Protein AF-A0A933U857-F1 (afdb_monomer_lite)

Sequence (175 aa):
MIACLLASALAFQAGDDLERVLSIVDPPDALRAATGLVEPGSRSRAEVEVRYRAGDLFGARRAALAALARGTEDAVLALRATERCTTLRDPAGARTGLRSLVGTLAKAPPAVEQHAAWAGLVARREEELARLDATVEASAVASKRARWCSLLFLASAAGLALLLLRARRSPPAPV

Secondary structure (DSSP, 8-state):
-HHHHHHHHHHHHHHHHHHHHHH-SSHHHHHHHHHT-SSHHHHHHHHHHHHHHTT-HHHHHHHHHHHHTT-GGGHHHHHHHHHHHHTTS-HHHHHHHHHHHHHHHTTSPPPGGGHHHHHHHHHHHHHHHHHHHHHHHHHHHHHHHHHHHHHHHHHHHHHHHHHHHHHTTSPPPP-

Structure (mmCIF, N/CA/C/O backbone):
data_AF-A0A933U857-F1
#
_entry.id   AF-A0A933U857-F1
#
loop_
_atom_site.group_PDB
_atom_site.id
_atom_site.type_symbol
_atom_site.label_atom_id
_atom_site.label_alt_id
_atom_site.label_comp_id
_atom_site.label_asym_id
_atom_site.label_entity_id
_atom_site.label_seq_id
_atom_site.pdbx_PDB_ins_code
_atom_site.Cartn_x
_atom_site.Cartn_y
_atom_site.Cartn_z
_atom_site.occupancy
_atom_site.B_iso_or_equiv
_atom_site.auth_seq_id
_atom_site.auth_comp_id
_atom_site.auth_asym_id
_atom_site.auth_atom_id
_atom_site.pdbx_PDB_model_num
ATOM 1 N N . MET A 1 1 ? -18.994 -8.853 36.151 1.00 56.84 1 MET A N 1
ATOM 2 C CA . MET A 1 1 ? -19.263 -10.188 35.566 1.00 56.84 1 MET A CA 1
ATOM 3 C C . MET A 1 1 ? -20.116 -10.103 34.297 1.00 56.84 1 MET A C 1
ATOM 5 O O . MET A 1 1 ? -19.671 -10.586 33.269 1.00 56.84 1 MET A O 1
ATOM 9 N N . ILE A 1 2 ? -21.267 -9.414 34.319 1.00 56.78 2 ILE A N 1
ATOM 10 C CA . ILE A 1 2 ? -22.150 -9.231 33.143 1.00 56.78 2 ILE A CA 1
ATOM 11 C C . ILE A 1 2 ? -21.448 -8.509 31.970 1.00 56.78 2 ILE A C 1
ATOM 13 O O . ILE A 1 2 ? -21.581 -8.931 30.827 1.00 56.78 2 ILE A O 1
ATOM 17 N N . ALA A 1 3 ? -20.619 -7.496 32.248 1.00 48.97 3 ALA A N 1
ATOM 18 C CA . ALA A 1 3 ? -19.860 -6.776 31.217 1.00 48.97 3 ALA A CA 1
ATOM 19 C C . ALA A 1 3 ? -18.851 -7.659 30.445 1.00 48.97 3 ALA A C 1
ATOM 21 O O . ALA A 1 3 ? -18.725 -7.514 29.234 1.00 48.97 3 ALA A O 1
ATOM 22 N N . CYS A 1 4 ? -18.184 -8.620 31.103 1.00 48.34 4 CYS A N 1
ATOM 23 C CA . CYS A 1 4 ? -17.277 -9.556 30.418 1.00 48.34 4 CYS A CA 1
ATOM 24 C C . CYS A 1 4 ? -18.024 -10.543 29.514 1.00 48.34 4 CYS A C 1
ATOM 26 O O . CYS A 1 4 ? -17.523 -10.894 28.448 1.00 48.34 4 CYS A O 1
ATOM 28 N N . LEU A 1 5 ? -19.212 -10.995 29.929 1.00 44.38 5 LEU A N 1
ATOM 29 C CA . LEU A 1 5 ? -20.028 -11.922 29.139 1.00 44.38 5 LEU A CA 1
ATOM 30 C C . LEU A 1 5 ? -20.589 -11.236 27.887 1.00 44.38 5 LEU A C 1
ATOM 32 O O . LEU A 1 5 ? -20.534 -11.812 26.806 1.00 44.38 5 LEU A O 1
ATOM 36 N N . LEU A 1 6 ? -21.039 -9.983 28.015 1.00 56.66 6 LEU A N 1
ATOM 37 C CA . LEU A 1 6 ? -21.483 -9.166 26.882 1.00 56.66 6 LEU A CA 1
ATOM 38 C C . LEU A 1 6 ? -20.342 -8.871 25.899 1.00 56.66 6 LEU A C 1
ATOM 40 O O . LEU A 1 6 ? -20.525 -9.035 24.697 1.00 56.66 6 LEU A O 1
ATOM 44 N N . ALA A 1 7 ? -19.154 -8.508 26.392 1.00 55.28 7 ALA A N 1
ATOM 45 C CA . ALA A 1 7 ? -17.987 -8.276 25.538 1.00 55.28 7 ALA A CA 1
ATOM 46 C C . ALA A 1 7 ? -17.556 -9.544 24.775 1.00 55.28 7 ALA A C 1
ATOM 48 O O . ALA A 1 7 ? -17.225 -9.476 23.594 1.00 55.28 7 ALA A O 1
ATOM 49 N N . SER A 1 8 ? -17.614 -10.709 25.427 1.00 53.03 8 SER A N 1
ATOM 50 C CA . SER A 1 8 ? -17.274 -11.995 24.802 1.00 53.03 8 SER A CA 1
ATOM 51 C C . SER A 1 8 ? -18.304 -12.412 23.746 1.00 53.03 8 SER A C 1
ATOM 53 O O . SER A 1 8 ? -17.925 -12.894 22.682 1.00 53.03 8 SE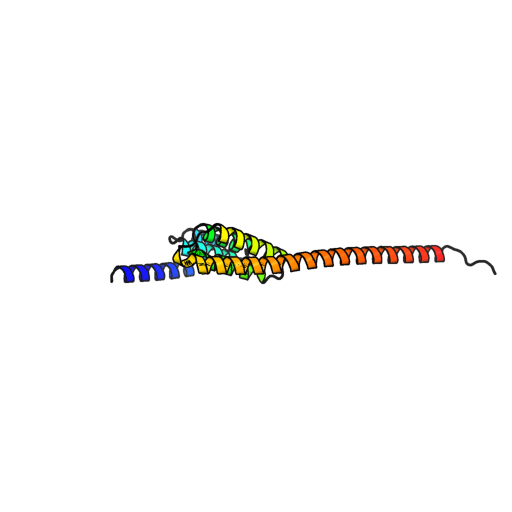R A O 1
ATOM 55 N N . ALA A 1 9 ? -19.596 -12.187 24.008 1.00 51.88 9 ALA A N 1
ATOM 56 C CA . ALA A 1 9 ? -20.670 -12.468 23.056 1.00 51.88 9 ALA A CA 1
ATOM 57 C C . ALA A 1 9 ? -20.596 -11.563 21.814 1.00 51.88 9 ALA A C 1
ATOM 59 O O . ALA A 1 9 ? -20.725 -12.052 20.694 1.00 51.88 9 ALA A O 1
ATOM 60 N N . LEU A 1 10 ? -20.312 -10.268 21.997 1.00 59.72 10 LEU A N 1
ATOM 61 C CA . LEU A 1 10 ? -20.123 -9.320 20.892 1.00 59.72 10 LEU A CA 1
ATOM 62 C C . LEU A 1 10 ? -18.886 -9.658 20.051 1.00 59.72 10 LEU A C 1
ATOM 64 O O . LEU A 1 10 ? -18.949 -9.616 18.825 1.00 59.72 10 LEU A O 1
ATOM 68 N N . ALA A 1 11 ? -17.781 -10.053 20.690 1.00 59.41 11 ALA A N 1
ATOM 69 C CA . ALA A 1 11 ? -16.577 -10.488 19.987 1.00 59.41 11 ALA A CA 1
ATOM 70 C C . ALA A 1 11 ? -16.805 -11.777 19.176 1.00 59.41 11 ALA A C 1
ATOM 72 O O . ALA A 1 11 ? -16.308 -11.891 18.056 1.00 59.41 11 ALA A O 1
ATOM 73 N N . PHE A 1 12 ? -17.575 -12.726 19.718 1.00 60.81 12 PHE A N 1
ATOM 74 C CA . PHE A 1 12 ? -17.929 -13.968 19.029 1.00 60.81 12 PHE A CA 1
ATOM 75 C C . PHE A 1 12 ? -18.829 -13.699 17.816 1.00 60.81 12 PHE A C 1
ATOM 77 O O . PHE A 1 12 ? -18.525 -14.134 16.709 1.00 60.81 12 PHE A O 1
ATOM 84 N N . GLN A 1 13 ? -19.875 -12.890 17.994 1.00 65.88 13 GLN A N 1
ATOM 85 C CA . GLN A 1 13 ? -20.802 -12.533 16.921 1.00 65.88 13 GLN A CA 1
ATOM 86 C C . GLN A 1 13 ? -20.125 -11.720 15.805 1.00 65.88 13 GLN A C 1
ATOM 88 O O . GLN A 1 13 ? -20.366 -11.964 14.625 1.00 65.88 13 GLN A O 1
ATOM 93 N N . ALA A 1 14 ? -19.202 -10.818 16.157 1.00 66.50 14 ALA A N 1
ATOM 94 C CA . ALA A 1 14 ? -18.370 -10.109 15.186 1.00 66.50 14 ALA A CA 1
ATOM 95 C C . ALA A 1 14 ? -17.446 -11.051 14.385 1.00 66.50 14 ALA A C 1
ATOM 97 O O . ALA A 1 14 ? -17.131 -10.759 13.228 1.00 66.50 14 ALA A O 1
ATOM 98 N N . GLY A 1 15 ? -17.013 -12.165 14.988 1.00 70.25 15 GLY A N 1
ATOM 99 C CA . GLY A 1 15 ? -16.260 -13.227 14.318 1.00 70.25 15 GLY A CA 1
ATOM 100 C C . GLY A 1 15 ? -17.107 -13.989 13.300 1.00 70.25 15 GLY A C 1
ATOM 101 O O . GLY A 1 15 ? -16.713 -14.084 12.136 1.00 70.25 15 GLY A O 1
ATOM 102 N N . ASP A 1 16 ? -18.292 -14.444 13.711 1.00 82.81 16 ASP A N 1
ATOM 103 C CA . ASP A 1 16 ? -19.237 -15.174 12.854 1.00 82.81 16 ASP A CA 1
ATOM 104 C C . ASP A 1 16 ? -19.711 -14.330 11.661 1.00 82.81 16 ASP A C 1
ATOM 106 O O . ASP A 1 16 ? -19.793 -14.814 10.529 1.00 82.81 16 ASP A O 1
ATOM 110 N N . ASP A 1 17 ? -19.996 -13.044 11.884 1.00 82.88 17 ASP A N 1
ATOM 111 C CA . ASP A 1 17 ? -20.439 -12.145 10.819 1.00 82.88 17 ASP A CA 1
ATOM 112 C C . ASP A 1 17 ? -19.319 -11.862 9.807 1.00 82.88 17 ASP A C 1
ATOM 114 O O . ASP A 1 17 ? -19.573 -11.789 8.601 1.00 82.88 17 ASP A O 1
ATOM 118 N N . LEU A 1 18 ? -18.066 -11.766 10.265 1.00 81.69 18 LEU A N 1
ATOM 119 C CA . LEU A 1 18 ? -16.910 -11.649 9.379 1.00 81.69 18 LEU A CA 1
ATOM 120 C C . LEU A 1 18 ? -16.726 -12.919 8.538 1.00 81.69 18 LEU A C 1
ATOM 122 O O . LEU A 1 18 ? -16.522 -12.817 7.329 1.00 81.69 18 LEU A O 1
ATOM 126 N N . GLU A 1 19 ? -16.803 -14.105 9.143 1.00 85.00 19 GLU A N 1
ATOM 127 C CA . GLU A 1 19 ? -16.684 -15.371 8.414 1.00 85.00 19 GLU A CA 1
ATOM 128 C C . GLU A 1 19 ? -17.801 -15.523 7.374 1.00 85.00 19 GLU A C 1
ATOM 130 O O . GLU A 1 19 ? -17.527 -15.856 6.217 1.00 85.00 19 GLU A O 1
ATOM 135 N N . ARG A 1 20 ? -19.039 -15.158 7.738 1.00 86.62 20 ARG A N 1
ATOM 136 C CA . ARG A 1 20 ? -20.178 -15.140 6.813 1.00 86.62 20 ARG A CA 1
ATOM 137 C C . ARG A 1 20 ? -19.905 -14.244 5.607 1.00 86.62 20 ARG A C 1
ATOM 139 O O . ARG A 1 20 ? -20.042 -14.707 4.477 1.00 86.62 20 ARG A O 1
ATOM 146 N N . VAL A 1 21 ? -19.468 -12.999 5.811 1.00 84.38 21 VAL A N 1
ATOM 147 C CA . VAL A 1 21 ? -19.114 -12.091 4.701 1.00 84.38 21 VAL A CA 1
ATOM 148 C C . VAL A 1 21 ? -18.021 -12.692 3.812 1.00 84.38 21 VAL A C 1
ATOM 150 O O . VAL A 1 21 ? -18.109 -12.630 2.588 1.00 84.38 21 VAL A O 1
ATOM 153 N N . LEU A 1 22 ? -17.005 -13.305 4.418 1.00 85.56 22 LEU A N 1
ATOM 154 C CA . LEU A 1 22 ? -15.861 -13.878 3.710 1.00 85.56 22 LEU A CA 1
ATOM 155 C C . LEU A 1 22 ? -16.169 -15.187 2.968 1.00 85.56 22 LEU A C 1
ATOM 157 O O . LEU A 1 22 ? -15.362 -15.600 2.132 1.00 85.56 22 LEU A O 1
ATOM 161 N N . SER A 1 23 ? -17.300 -15.828 3.259 1.00 89.31 23 SER A N 1
ATOM 162 C CA . SER A 1 23 ? -17.787 -17.017 2.548 1.00 89.31 23 SER A CA 1
ATOM 163 C C . SER A 1 23 ? -18.577 -16.700 1.274 1.00 89.31 23 SER A C 1
ATOM 165 O O . SER A 1 23 ? -18.809 -17.596 0.463 1.00 89.31 23 SER A O 1
ATOM 167 N N . ILE A 1 24 ? -18.968 -15.437 1.065 1.00 89.56 24 ILE A N 1
ATOM 168 C CA . ILE A 1 24 ? -19.640 -15.004 -0.163 1.00 89.56 24 ILE A CA 1
ATOM 169 C C . ILE A 1 24 ? -18.629 -15.039 -1.315 1.00 89.56 24 ILE A C 1
ATOM 171 O O . ILE A 1 24 ? -17.580 -14.397 -1.256 1.00 89.56 24 ILE A O 1
ATOM 175 N N . VAL A 1 25 ? -18.954 -15.800 -2.363 1.00 89.06 25 VAL A N 1
ATOM 176 C CA . VAL A 1 25 ? -18.066 -16.030 -3.514 1.00 89.06 25 VAL A CA 1
ATOM 177 C C . VAL A 1 25 ? -17.950 -14.784 -4.391 1.00 89.06 25 VAL A C 1
ATOM 179 O O . VAL A 1 25 ? -16.850 -14.443 -4.821 1.00 89.06 25 VAL A O 1
ATOM 182 N N . ASP A 1 26 ? -19.066 -14.090 -4.628 1.00 92.56 26 ASP A N 1
ATOM 183 C CA . ASP A 1 26 ? -19.112 -12.928 -5.512 1.00 92.56 26 ASP A CA 1
ATOM 184 C C . ASP A 1 26 ? -18.603 -11.656 -4.808 1.00 92.56 26 ASP A C 1
ATOM 186 O O . ASP A 1 26 ? -19.237 -11.168 -3.863 1.00 92.56 26 ASP A O 1
ATOM 190 N N . PRO A 1 27 ? -17.494 -11.047 -5.277 1.00 86.25 27 PRO A N 1
ATOM 191 C CA . PRO A 1 27 ? -16.901 -9.884 -4.621 1.00 86.25 27 PRO A CA 1
ATOM 192 C C . PRO A 1 27 ? -17.827 -8.668 -4.453 1.00 86.25 27 PRO A C 1
ATOM 194 O O . PRO A 1 27 ? -17.758 -8.027 -3.403 1.00 86.25 27 PRO A O 1
ATOM 197 N N . PRO A 1 28 ? -18.697 -8.309 -5.422 1.00 92.06 28 PRO A N 1
ATOM 198 C CA . PRO A 1 28 ? -19.615 -7.184 -5.248 1.00 92.06 28 PRO A CA 1
ATOM 199 C C . PRO A 1 28 ? -20.599 -7.393 -4.095 1.00 92.06 28 PRO A C 1
ATOM 201 O O . PRO A 1 28 ? -20.857 -6.462 -3.332 1.00 92.06 28 PRO A O 1
ATOM 204 N N . ASP A 1 29 ? -21.122 -8.609 -3.943 1.00 90.56 29 ASP A N 1
ATOM 205 C CA . ASP A 1 29 ? -22.089 -8.932 -2.896 1.00 90.56 29 ASP A CA 1
ATOM 206 C C . ASP A 1 29 ? -21.399 -9.094 -1.538 1.00 90.56 29 ASP A C 1
ATOM 208 O O . ASP A 1 29 ? -21.900 -8.588 -0.531 1.00 90.56 29 ASP A O 1
ATOM 212 N N . ALA A 1 30 ? -20.191 -9.665 -1.517 1.00 90.88 30 ALA A N 1
ATOM 213 C CA . ALA A 1 30 ? -19.339 -9.700 -0.333 1.00 90.88 30 ALA A CA 1
ATOM 214 C C . ALA A 1 30 ? -18.980 -8.284 0.159 1.00 90.88 30 ALA A C 1
ATOM 216 O O . ALA A 1 30 ? -18.984 -8.026 1.360 1.00 90.88 30 ALA A O 1
ATOM 217 N N . LEU A 1 31 ? -18.732 -7.329 -0.749 1.00 91.00 31 LEU A N 1
ATOM 218 C CA . LEU A 1 31 ? -18.490 -5.926 -0.392 1.00 91.00 31 LEU A CA 1
ATOM 219 C C . LEU A 1 31 ? -19.732 -5.250 0.186 1.00 91.00 31 LEU A C 1
ATOM 221 O O . LEU A 1 31 ? -19.624 -4.546 1.189 1.00 91.00 31 LEU A O 1
ATOM 225 N N . ARG A 1 32 ? -20.914 -5.474 -0.403 1.00 91.62 32 ARG A N 1
ATOM 226 C CA . ARG A 1 32 ? -22.172 -4.962 0.168 1.00 91.62 32 ARG A CA 1
ATOM 227 C C . ARG A 1 32 ? -22.396 -5.521 1.572 1.00 91.62 32 ARG A C 1
ATOM 229 O O . ARG A 1 32 ? -22.694 -4.756 2.488 1.00 91.62 32 ARG A O 1
ATOM 236 N N . ALA A 1 33 ? -22.181 -6.821 1.763 1.00 89.81 33 ALA A N 1
ATOM 237 C CA . ALA A 1 33 ? -22.295 -7.463 3.067 1.00 89.81 33 ALA A CA 1
ATOM 238 C C . ALA A 1 33 ? -21.265 -6.910 4.072 1.00 89.81 33 ALA A C 1
ATOM 240 O O . ALA A 1 33 ? -21.631 -6.583 5.199 1.00 89.81 33 ALA A O 1
ATOM 241 N N . ALA A 1 34 ? -20.015 -6.693 3.646 1.00 88.94 34 ALA A N 1
ATOM 242 C CA . ALA A 1 34 ? -18.979 -6.060 4.461 1.00 88.94 34 ALA A CA 1
ATOM 243 C C . ALA A 1 34 ? -19.404 -4.666 4.942 1.00 88.94 34 ALA A C 1
ATOM 245 O O . ALA A 1 34 ? -19.263 -4.363 6.123 1.00 88.94 34 ALA A O 1
ATOM 246 N N . THR A 1 35 ? -19.976 -3.832 4.062 1.00 87.56 35 THR A N 1
ATOM 247 C CA . THR A 1 35 ? -20.460 -2.489 4.438 1.00 87.56 35 THR A CA 1
ATOM 248 C C . THR A 1 35 ? -21.634 -2.509 5.419 1.00 87.56 35 THR A C 1
ATOM 250 O O . THR A 1 35 ? -21.831 -1.528 6.135 1.00 87.56 35 THR A O 1
ATOM 253 N N . GLY A 1 36 ? -22.377 -3.619 5.481 1.00 86.25 36 GLY A N 1
ATOM 254 C CA . GLY A 1 36 ? -23.488 -3.830 6.410 1.00 86.25 36 GLY A CA 1
ATOM 255 C C . GLY A 1 36 ? -23.070 -4.225 7.829 1.00 86.25 36 GLY A C 1
ATOM 256 O O . GLY A 1 36 ? -23.918 -4.232 8.719 1.00 86.25 36 GLY A O 1
ATOM 257 N N . LEU A 1 37 ? -21.788 -4.530 8.072 1.00 86.31 37 LEU A N 1
ATOM 258 C CA . LEU A 1 37 ? -21.301 -4.873 9.410 1.00 86.31 37 LEU A CA 1
ATOM 259 C C . LEU A 1 37 ? -21.424 -3.679 10.362 1.00 86.31 37 LEU A C 1
ATOM 261 O O . LEU A 1 37 ? -20.997 -2.566 10.040 1.00 86.31 37 LEU A O 1
ATOM 265 N N . VAL A 1 38 ? -21.990 -3.918 11.545 1.00 84.19 38 VAL A N 1
ATOM 266 C CA . VAL A 1 38 ? -22.259 -2.881 12.555 1.00 84.19 38 VAL A CA 1
ATOM 267 C C . VAL A 1 38 ? -20.955 -2.344 13.143 1.00 84.19 38 VAL A C 1
ATOM 269 O O . VAL A 1 38 ? -20.751 -1.131 13.166 1.00 84.19 38 VAL A O 1
ATOM 272 N N . GLU A 1 39 ? -20.054 -3.246 13.534 1.00 82.88 39 GLU A N 1
ATOM 273 C CA . GLU A 1 39 ? -18.771 -2.906 14.151 1.00 82.88 39 GLU A CA 1
ATOM 274 C C . GLU A 1 39 ? -17.797 -2.274 13.140 1.00 82.88 39 GLU A C 1
ATOM 276 O O . GLU A 1 39 ? -17.455 -2.918 12.139 1.00 82.88 39 GLU A O 1
ATOM 281 N N . PRO A 1 40 ? -17.301 -1.042 13.380 1.00 78.94 40 PRO A N 1
ATOM 282 C CA . PRO A 1 40 ? -16.404 -0.347 12.457 1.00 78.94 40 PRO A CA 1
ATOM 283 C C . PRO A 1 40 ? -15.123 -1.126 12.138 1.00 78.94 40 PRO A C 1
ATOM 285 O O . PRO A 1 40 ? -14.716 -1.170 10.977 1.00 78.94 40 PRO A O 1
ATOM 288 N N . GLY A 1 41 ? -14.520 -1.780 13.138 1.00 78.81 41 GLY A N 1
ATOM 289 C CA . GLY A 1 41 ? -13.314 -2.593 12.950 1.00 78.81 41 GLY A CA 1
ATOM 290 C C . GLY A 1 41 ? -13.578 -3.834 12.091 1.00 78.81 41 GLY A C 1
ATOM 291 O O . GLY A 1 41 ? -12.842 -4.116 11.141 1.00 78.81 41 GLY A O 1
ATOM 292 N N . SER A 1 42 ? -14.683 -4.539 12.349 1.00 82.81 42 SER A N 1
ATOM 293 C CA . SER A 1 42 ? -15.105 -5.700 11.551 1.00 82.81 42 SER A CA 1
ATOM 294 C C . SER A 1 42 ? -15.449 -5.305 10.116 1.00 82.81 42 SER A C 1
ATOM 296 O O . SER A 1 42 ? -15.040 -5.994 9.182 1.00 82.81 42 SER A O 1
ATOM 298 N N . ARG A 1 43 ? -16.111 -4.156 9.925 1.00 86.50 43 ARG A N 1
ATOM 299 C CA . ARG A 1 43 ? -16.401 -3.559 8.613 1.00 86.50 43 ARG A CA 1
ATOM 300 C C . ARG A 1 43 ? -15.123 -3.262 7.831 1.00 86.50 43 ARG A C 1
ATOM 302 O O . ARG A 1 43 ? -14.976 -3.735 6.705 1.00 86.50 43 ARG A O 1
ATOM 309 N N . SER A 1 44 ? -14.186 -2.521 8.431 1.00 85.00 44 SER A N 1
ATOM 310 C CA . SER A 1 44 ? -12.884 -2.198 7.832 1.00 85.00 44 SER A CA 1
ATOM 311 C C . SER A 1 44 ? -12.122 -3.469 7.437 1.00 85.00 44 SER A C 1
ATOM 313 O O . SER A 1 44 ? -11.614 -3.577 6.320 1.00 85.00 44 SER A O 1
ATOM 315 N N . ARG A 1 45 ? -12.068 -4.461 8.336 1.00 86.00 45 ARG A N 1
ATOM 316 C CA . ARG A 1 45 ? -11.380 -5.738 8.108 1.00 86.00 45 ARG A CA 1
ATOM 317 C C . ARG A 1 45 ? -12.016 -6.548 6.980 1.00 86.00 45 ARG A C 1
ATOM 319 O O . ARG A 1 45 ? -11.286 -7.053 6.126 1.00 86.00 45 ARG A O 1
ATOM 326 N N . ALA A 1 46 ? -13.343 -6.656 6.965 1.00 88.19 46 ALA A N 1
ATOM 327 C CA . ALA A 1 46 ? -14.080 -7.366 5.928 1.00 88.19 46 ALA A CA 1
ATOM 328 C C . ALA A 1 46 ? -13.875 -6.718 4.554 1.00 88.19 46 ALA A C 1
ATOM 330 O O . ALA A 1 46 ? -13.547 -7.416 3.600 1.00 88.19 46 ALA A O 1
ATOM 331 N N . GLU A 1 47 ? -13.978 -5.387 4.451 1.00 89.31 47 GLU A N 1
ATOM 332 C CA . GLU A 1 47 ? -13.797 -4.684 3.175 1.00 89.31 47 GLU A CA 1
ATOM 333 C C . GLU A 1 47 ? -12.394 -4.922 2.591 1.00 89.31 47 GLU A C 1
ATOM 335 O O . GLU A 1 47 ? -12.250 -5.223 1.404 1.00 89.31 47 GLU A O 1
ATOM 340 N N . VAL A 1 48 ? -11.350 -4.837 3.423 1.00 87.56 48 VAL A N 1
ATOM 341 C CA . VAL A 1 48 ? -9.962 -5.077 2.997 1.00 87.56 48 VAL A CA 1
ATOM 342 C C . VAL A 1 48 ? -9.767 -6.516 2.518 1.00 87.56 48 VAL A C 1
ATOM 344 O O . VAL A 1 48 ? -9.150 -6.737 1.474 1.00 87.56 48 VAL A O 1
ATOM 347 N N . GLU A 1 49 ? -10.278 -7.498 3.260 1.00 87.38 49 GLU A N 1
ATOM 348 C CA . GLU A 1 49 ? -10.072 -8.913 2.950 1.00 87.38 49 GLU A CA 1
ATOM 349 C C . GLU A 1 49 ? -10.894 -9.365 1.730 1.00 87.38 49 GLU A C 1
ATOM 351 O O . GLU A 1 49 ? -10.375 -10.118 0.907 1.00 87.38 49 GLU A O 1
ATOM 356 N N . VAL A 1 50 ? -12.114 -8.848 1.541 1.00 90.19 50 VAL A N 1
ATOM 357 C CA . VAL A 1 50 ? -12.914 -9.096 0.330 1.00 90.19 50 VAL A CA 1
ATOM 358 C C . VAL A 1 50 ? -12.199 -8.559 -0.912 1.00 90.19 50 VAL A C 1
ATOM 360 O O . VAL A 1 50 ? -11.997 -9.305 -1.870 1.00 90.19 50 VAL A O 1
ATOM 363 N N . ARG A 1 51 ? -11.742 -7.296 -0.895 1.00 89.56 51 ARG A N 1
ATOM 364 C CA . ARG A 1 51 ? -10.982 -6.716 -2.021 1.00 89.56 51 ARG A CA 1
ATOM 365 C C . ARG A 1 51 ? -9.697 -7.489 -2.295 1.00 89.56 51 ARG A C 1
ATOM 367 O O . ARG A 1 51 ? -9.360 -7.726 -3.451 1.00 89.56 51 ARG A O 1
ATOM 374 N N . TYR A 1 52 ? -9.003 -7.910 -1.238 1.00 84.38 52 TYR A N 1
ATOM 375 C CA . TYR A 1 52 ? -7.796 -8.718 -1.359 1.00 84.38 52 TYR A CA 1
ATOM 376 C C . TYR A 1 52 ? -8.071 -10.057 -2.055 1.00 84.38 52 TYR A C 1
ATOM 378 O O . TYR A 1 52 ? -7.380 -10.388 -3.017 1.00 84.38 52 TYR A O 1
ATOM 386 N N . ARG A 1 53 ? -9.095 -10.802 -1.620 1.00 85.19 53 ARG A N 1
ATOM 387 C CA . ARG A 1 53 ? -9.490 -12.082 -2.236 1.00 85.19 53 ARG A CA 1
ATOM 388 C C . ARG A 1 53 ? -9.958 -11.918 -3.682 1.00 85.19 53 ARG A C 1
ATOM 390 O O . ARG A 1 53 ? -9.710 -12.797 -4.497 1.00 85.19 53 ARG A O 1
ATOM 397 N N . ALA A 1 54 ? -10.561 -10.778 -4.010 1.00 87.69 54 ALA A N 1
ATOM 398 C CA . ALA A 1 54 ? -10.947 -10.417 -5.372 1.00 87.69 54 ALA A CA 1
ATOM 399 C C . ALA A 1 54 ? -9.765 -10.004 -6.274 1.00 87.69 54 ALA A C 1
ATOM 401 O O . ALA A 1 54 ? -9.964 -9.737 -7.457 1.00 87.69 54 ALA A O 1
ATOM 402 N N . GLY A 1 55 ? -8.545 -9.902 -5.733 1.00 85.12 55 GLY A N 1
ATOM 403 C CA . GLY A 1 55 ? -7.363 -9.435 -6.463 1.00 85.12 55 GLY A CA 1
ATOM 404 C C . GLY A 1 55 ? -7.255 -7.909 -6.604 1.00 85.12 55 GLY A C 1
ATOM 405 O O . GLY A 1 55 ? -6.285 -7.421 -7.184 1.00 85.12 55 GLY A O 1
ATOM 406 N N . ASP A 1 56 ? -8.183 -7.131 -6.036 1.00 87.00 56 ASP A N 1
ATOM 407 C CA . ASP A 1 56 ? -8.122 -5.663 -5.980 1.00 87.00 56 ASP A CA 1
ATOM 408 C C . ASP A 1 56 ? -7.177 -5.203 -4.855 1.00 87.00 56 ASP A C 1
ATOM 410 O O . ASP A 1 56 ? -7.580 -4.673 -3.816 1.00 87.00 56 ASP A O 1
ATOM 414 N N . LEU A 1 57 ? -5.875 -5.423 -5.049 1.00 81.38 57 LEU A N 1
ATOM 415 C CA . LEU A 1 57 ? -4.845 -5.086 -4.060 1.00 81.38 57 LEU A CA 1
ATOM 416 C C . LEU A 1 57 ? -4.738 -3.576 -3.817 1.00 81.38 57 LEU A C 1
ATOM 418 O O . LEU A 1 57 ? -4.522 -3.133 -2.686 1.00 81.38 57 LEU A O 1
ATOM 422 N N . PHE A 1 58 ? -4.929 -2.772 -4.868 1.00 81.50 58 PHE A N 1
ATOM 423 C CA . PHE A 1 58 ? -4.936 -1.316 -4.755 1.00 81.50 58 PHE A CA 1
ATOM 424 C C . PHE A 1 58 ? -6.108 -0.835 -3.896 1.00 81.50 58 PHE A C 1
ATOM 426 O O . PHE A 1 58 ? -5.912 -0.024 -2.986 1.00 81.50 58 PHE A O 1
ATOM 433 N N . GLY A 1 59 ? -7.314 -1.343 -4.151 1.00 85.00 59 GLY A N 1
ATOM 434 C CA . GLY A 1 59 ? -8.488 -1.014 -3.361 1.00 85.00 59 GLY A CA 1
ATOM 435 C C . GLY A 1 59 ? -8.404 -1.548 -1.937 1.00 85.00 59 GLY A C 1
ATOM 436 O O . GLY A 1 59 ? -8.772 -0.817 -1.020 1.00 85.00 59 GLY A O 1
ATOM 437 N N . ALA A 1 60 ? -7.868 -2.755 -1.719 1.00 85.38 60 ALA A N 1
ATOM 438 C CA . ALA A 1 60 ? -7.627 -3.303 -0.381 1.00 85.38 60 ALA A CA 1
ATOM 439 C C . ALA A 1 60 ? -6.708 -2.381 0.434 1.00 85.38 60 ALA A C 1
ATOM 441 O O . ALA A 1 60 ? -7.016 -2.028 1.572 1.00 85.38 60 ALA A O 1
ATOM 442 N N . ARG A 1 61 ? -5.620 -1.896 -0.177 1.00 84.94 61 ARG A N 1
ATOM 443 C CA . ARG A 1 61 ? -4.726 -0.907 0.439 1.00 84.94 61 ARG A CA 1
ATOM 444 C C . ARG A 1 61 ? -5.433 0.415 0.717 1.00 84.94 61 ARG A C 1
ATOM 446 O O . ARG A 1 61 ? -5.281 0.969 1.802 1.00 84.94 61 ARG A O 1
ATOM 453 N N . ARG A 1 62 ? -6.203 0.936 -0.242 1.00 86.19 62 ARG A N 1
ATOM 454 C CA . ARG A 1 62 ? -6.940 2.196 -0.070 1.00 86.19 62 ARG A CA 1
ATOM 455 C C . ARG A 1 62 ? -7.940 2.103 1.085 1.00 86.19 62 ARG A C 1
ATOM 457 O O . ARG A 1 62 ? -8.003 3.022 1.895 1.00 86.19 62 ARG A O 1
ATOM 464 N N . ALA A 1 63 ? -8.677 0.997 1.174 1.00 86.62 63 ALA A N 1
ATOM 465 C CA . ALA A 1 63 ? -9.610 0.726 2.263 1.00 86.62 63 ALA A CA 1
ATOM 466 C C . ALA A 1 63 ? -8.882 0.622 3.613 1.00 86.62 63 ALA A C 1
ATOM 468 O O . ALA A 1 63 ? -9.306 1.248 4.580 1.00 86.62 63 ALA A O 1
ATOM 469 N N . ALA A 1 64 ? -7.738 -0.069 3.662 1.00 86.44 64 ALA A N 1
ATOM 470 C CA . ALA A 1 64 ? -6.947 -0.214 4.883 1.00 86.44 64 ALA A CA 1
ATOM 471 C C . ALA A 1 64 ? -6.358 1.121 5.378 1.00 86.44 64 ALA A C 1
ATOM 473 O O . ALA A 1 64 ? -6.360 1.399 6.574 1.00 86.44 64 ALA A O 1
ATOM 474 N N . LEU A 1 65 ? -5.900 1.987 4.467 1.00 84.94 65 LEU A N 1
ATOM 475 C CA . LEU A 1 65 ? -5.435 3.333 4.818 1.00 84.94 65 LEU A CA 1
ATOM 476 C C . LEU A 1 65 ? -6.584 4.240 5.276 1.00 84.94 65 LEU A C 1
ATOM 478 O O . LEU A 1 65 ? -6.407 5.026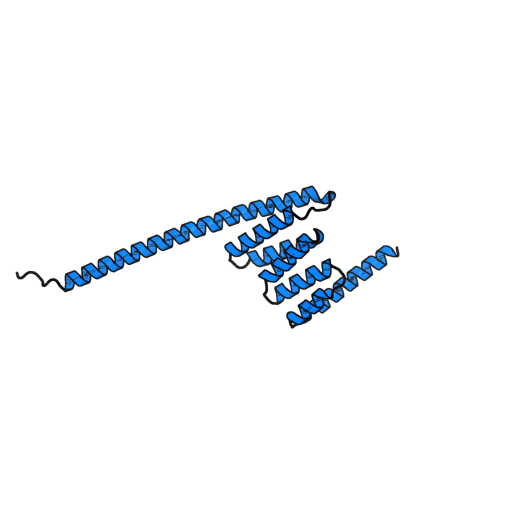 6.203 1.00 84.94 65 LEU A O 1
ATOM 482 N N . ALA A 1 66 ? -7.759 4.130 4.650 1.00 85.56 66 ALA A N 1
ATOM 483 C CA . ALA A 1 66 ? -8.947 4.862 5.077 1.00 85.56 66 ALA A CA 1
ATOM 484 C C . ALA A 1 66 ? -9.439 4.404 6.460 1.00 85.56 66 ALA A C 1
ATOM 486 O O . ALA A 1 66 ? -9.931 5.226 7.226 1.00 85.56 66 ALA A O 1
ATOM 487 N N . ALA A 1 67 ? -9.297 3.115 6.776 1.00 83.38 67 ALA A N 1
ATOM 488 C CA . ALA A 1 67 ? -9.574 2.549 8.093 1.00 83.38 67 ALA A CA 1
ATOM 489 C C . ALA A 1 67 ? -8.620 3.106 9.158 1.00 83.38 67 ALA A C 1
ATOM 491 O O . ALA A 1 67 ? -9.071 3.711 10.125 1.00 83.38 67 ALA A O 1
ATOM 492 N N . LEU A 1 68 ? -7.310 3.056 8.899 1.00 84.00 68 LEU A N 1
ATOM 493 C CA . LEU A 1 68 ? -6.290 3.648 9.769 1.00 84.00 68 LEU A CA 1
ATOM 494 C C . LEU A 1 68 ? -6.515 5.149 10.033 1.00 84.00 68 LEU A C 1
ATOM 496 O O . LEU A 1 68 ? -6.287 5.627 11.139 1.00 84.00 68 LEU A O 1
ATOM 500 N N . ALA A 1 69 ? -6.981 5.904 9.035 1.00 81.81 69 ALA A N 1
ATOM 501 C CA . ALA A 1 69 ? -7.291 7.322 9.211 1.00 81.81 69 ALA A CA 1
ATOM 502 C C . ALA A 1 69 ? -8.472 7.582 10.172 1.00 81.81 69 ALA A C 1
ATOM 504 O O . ALA A 1 69 ? -8.589 8.690 10.689 1.00 81.81 69 ALA A O 1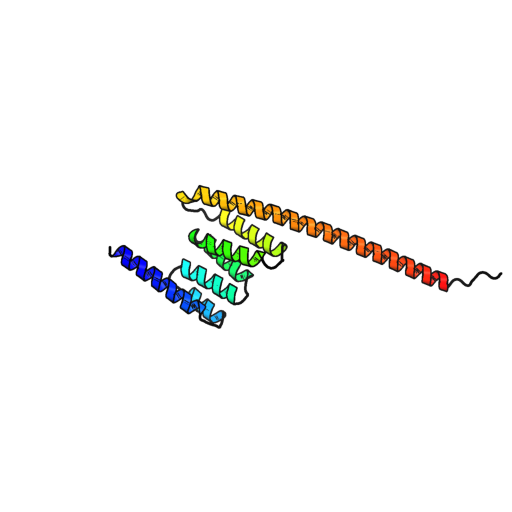
ATOM 505 N N . ARG A 1 70 ? -9.348 6.592 10.405 1.00 79.88 70 ARG A N 1
ATOM 506 C CA . ARG A 1 70 ? -10.466 6.680 11.362 1.00 79.88 70 ARG A CA 1
ATOM 507 C C . ARG A 1 70 ? -10.073 6.263 12.778 1.00 79.88 70 ARG A C 1
ATOM 509 O O . ARG A 1 70 ? -10.703 6.727 13.722 1.00 79.88 70 ARG A O 1
ATOM 516 N N . GLY A 1 71 ? -9.063 5.408 12.928 1.00 76.06 71 GLY A N 1
ATOM 517 C CA . GLY A 1 71 ? -8.605 4.927 14.227 1.00 76.06 71 GLY A CA 1
ATOM 518 C C . GLY A 1 71 ? -7.330 4.092 14.135 1.00 76.06 71 GLY A C 1
ATOM 519 O O . GLY A 1 71 ? -7.098 3.368 13.167 1.00 76.06 71 GLY A O 1
ATOM 520 N N . THR A 1 72 ? -6.490 4.174 15.167 1.00 73.94 72 THR A N 1
ATOM 521 C CA . THR A 1 72 ? -5.184 3.494 15.202 1.00 73.94 72 THR A CA 1
ATOM 522 C C . THR A 1 72 ? -5.276 1.985 15.420 1.00 73.94 72 THR A C 1
ATOM 524 O O . THR A 1 72 ? -4.320 1.271 15.126 1.00 73.94 72 THR A O 1
ATOM 527 N N . GLU A 1 73 ? -6.427 1.480 15.866 1.00 75.88 73 GLU A N 1
ATOM 528 C CA . GLU A 1 73 ? -6.712 0.043 16.015 1.00 75.88 73 GLU A CA 1
ATOM 529 C C . GLU A 1 73 ? -6.616 -0.712 14.674 1.00 75.88 73 GLU A C 1
ATOM 531 O O . GLU A 1 73 ? -6.225 -1.879 14.628 1.00 75.88 73 GLU A O 1
ATOM 536 N N . ASP A 1 74 ? -6.851 -0.011 13.561 1.00 79.19 74 ASP A N 1
ATOM 537 C CA . ASP A 1 74 ? -6.789 -0.555 12.203 1.00 79.19 74 ASP A CA 1
ATOM 538 C C . ASP A 1 74 ? -5.364 -0.537 11.599 1.00 79.19 74 ASP A C 1
ATOM 540 O O . ASP A 1 74 ? -5.160 -0.908 10.437 1.00 79.19 74 ASP A O 1
ATOM 544 N N . ALA A 1 75 ? -4.335 -0.162 12.371 1.00 69.06 75 ALA A N 1
ATOM 545 C CA . ALA A 1 75 ? -2.943 -0.110 11.903 1.00 69.06 75 ALA A CA 1
ATOM 546 C C . ALA A 1 75 ? -2.427 -1.457 11.385 1.00 69.06 75 ALA A C 1
ATOM 548 O O . ALA A 1 75 ? -1.710 -1.505 10.384 1.00 69.06 75 ALA A O 1
ATOM 549 N N . VAL A 1 76 ? -2.837 -2.565 12.010 1.00 75.81 76 VAL A N 1
ATOM 550 C CA . VAL A 1 76 ? -2.464 -3.918 11.569 1.00 75.81 76 VAL A CA 1
ATOM 551 C C . VAL A 1 76 ? -3.026 -4.221 10.176 1.00 75.81 76 VAL A C 1
ATOM 553 O O . VAL A 1 76 ? -2.343 -4.846 9.364 1.00 75.81 76 VAL A O 1
ATOM 556 N N . LEU A 1 77 ? -4.235 -3.743 9.857 1.00 74.50 77 LEU A N 1
ATOM 557 C CA . LEU A 1 77 ? -4.831 -3.914 8.528 1.00 74.50 77 LEU A CA 1
ATOM 558 C C . LEU A 1 77 ? -4.039 -3.142 7.469 1.00 74.50 77 LEU A C 1
ATOM 560 O O . LEU A 1 77 ? -3.744 -3.692 6.407 1.00 74.50 77 LEU A O 1
ATOM 564 N N . ALA A 1 78 ? -3.649 -1.900 7.768 1.00 76.50 78 ALA A N 1
ATOM 565 C CA . ALA A 1 78 ? -2.846 -1.069 6.870 1.00 76.50 78 ALA A CA 1
ATOM 566 C C . ALA A 1 78 ? -1.439 -1.643 6.633 1.00 76.50 78 ALA A C 1
ATOM 568 O O . ALA A 1 78 ? -0.963 -1.663 5.493 1.00 76.50 78 ALA A O 1
ATOM 569 N N . LEU A 1 79 ? -0.796 -2.169 7.681 1.00 71.50 79 LEU A N 1
ATOM 570 C CA . LEU A 1 79 ? 0.503 -2.840 7.588 1.00 71.50 79 LEU A CA 1
ATOM 571 C C . LEU A 1 79 ? 0.413 -4.105 6.729 1.00 71.50 79 LEU A C 1
ATOM 573 O O . LEU A 1 79 ? 1.143 -4.232 5.747 1.00 71.50 79 LEU A O 1
ATOM 577 N N . ARG A 1 80 ? -0.553 -4.985 7.016 1.00 72.50 80 ARG A N 1
ATOM 578 C CA . ARG A 1 80 ? -0.759 -6.234 6.269 1.00 72.50 80 ARG A CA 1
ATOM 579 C C . ARG A 1 80 ? -1.097 -5.981 4.799 1.00 72.50 80 ARG A C 1
ATOM 581 O O . ARG A 1 80 ? -0.606 -6.688 3.921 1.00 72.50 80 ARG A O 1
ATOM 588 N N . ALA A 1 81 ? -1.926 -4.976 4.510 1.00 71.75 81 ALA A N 1
ATOM 589 C CA . ALA A 1 81 ? -2.250 -4.594 3.137 1.00 71.75 81 ALA A CA 1
ATOM 590 C C . ALA A 1 81 ? -1.019 -4.059 2.387 1.00 71.75 81 ALA A C 1
ATOM 592 O O . ALA A 1 81 ? -0.849 -4.344 1.202 1.00 71.75 81 ALA A O 1
ATOM 593 N N . THR A 1 82 ? -0.137 -3.331 3.076 1.00 69.81 82 THR A N 1
ATOM 594 C CA . THR A 1 82 ? 1.115 -2.822 2.501 1.00 69.81 82 THR A CA 1
ATOM 595 C C . THR A 1 82 ? 2.095 -3.961 2.210 1.00 69.81 82 THR A C 1
ATOM 597 O O . THR A 1 82 ? 2.577 -4.053 1.085 1.00 69.81 82 THR A O 1
ATOM 600 N N . GLU A 1 83 ? 2.310 -4.887 3.148 1.00 69.88 83 GLU A N 1
ATOM 601 C CA . GLU A 1 83 ? 3.171 -6.074 2.968 1.00 69.88 83 GLU A CA 1
ATOM 602 C C . GLU A 1 83 ? 2.697 -6.983 1.818 1.00 69.88 83 GLU A C 1
ATOM 604 O O . GLU A 1 83 ? 3.482 -7.477 1.006 1.00 69.88 83 GLU A O 1
ATOM 609 N N . ARG A 1 84 ? 1.379 -7.154 1.676 1.00 67.19 84 ARG A N 1
ATOM 610 C CA . ARG A 1 84 ? 0.780 -7.880 0.544 1.00 67.19 84 ARG A CA 1
ATOM 611 C C . ARG A 1 84 ? 0.997 -7.176 -0.802 1.00 67.19 84 ARG A C 1
ATOM 613 O O . ARG A 1 84 ? 0.999 -7.840 -1.830 1.00 67.19 84 ARG A O 1
ATOM 620 N N . CYS A 1 85 ? 1.196 -5.857 -0.818 1.00 61.22 85 CYS A N 1
ATOM 621 C CA . CYS A 1 85 ? 1.498 -5.107 -2.041 1.00 61.22 85 CYS A CA 1
ATOM 622 C C . CYS A 1 85 ? 2.997 -5.106 -2.385 1.00 61.22 85 CYS A C 1
ATOM 624 O O . CYS A 1 85 ? 3.347 -5.069 -3.563 1.00 61.22 85 CYS A O 1
ATOM 626 N N . THR A 1 86 ? 3.893 -5.140 -1.392 1.00 63.22 86 THR A N 1
ATOM 627 C CA . THR A 1 86 ? 5.351 -5.120 -1.626 1.00 63.22 86 THR A CA 1
ATOM 628 C C . THR A 1 86 ? 5.886 -6.436 -2.202 1.00 63.22 86 THR A C 1
ATOM 630 O O . THR A 1 86 ? 6.911 -6.441 -2.881 1.00 63.22 86 THR A O 1
ATOM 633 N N . THR A 1 87 ? 5.168 -7.546 -2.014 1.00 57.25 87 THR A N 1
ATOM 634 C CA . THR A 1 87 ? 5.542 -8.886 -2.507 1.00 57.25 87 THR A CA 1
ATOM 635 C C . THR A 1 87 ? 5.423 -9.070 -4.030 1.00 57.25 87 THR A C 1
ATOM 637 O O . THR A 1 87 ? 5.960 -10.038 -4.567 1.00 57.25 87 THR A O 1
ATOM 640 N N . LEU A 1 88 ? 4.810 -8.133 -4.763 1.00 54.22 88 LEU A N 1
ATOM 641 C CA . LEU A 1 88 ? 4.525 -8.265 -6.203 1.00 54.22 88 LEU A CA 1
ATOM 642 C C . LEU A 1 88 ? 5.657 -7.877 -7.177 1.00 54.22 88 LEU A C 1
ATOM 644 O O . LEU A 1 88 ? 5.411 -7.742 -8.372 1.00 54.22 88 LEU A O 1
ATOM 648 N N . ARG A 1 89 ? 6.906 -7.718 -6.719 1.00 59.59 89 ARG A N 1
ATOM 649 C CA . ARG A 1 89 ? 8.054 -7.293 -7.561 1.00 59.59 89 ARG A CA 1
ATOM 650 C C . ARG A 1 89 ? 7.847 -5.957 -8.307 1.00 59.59 89 ARG A C 1
ATOM 652 O O . ARG A 1 89 ? 8.552 -5.692 -9.277 1.00 59.59 89 ARG A O 1
ATOM 659 N N . ASP A 1 90 ? 6.939 -5.099 -7.840 1.00 70.75 90 ASP A N 1
ATOM 660 C CA . ASP A 1 90 ? 6.797 -3.714 -8.306 1.00 70.75 90 ASP A CA 1
ATOM 661 C C . ASP A 1 90 ? 7.394 -2.743 -7.267 1.00 70.75 90 ASP A C 1
ATOM 663 O O . ASP A 1 90 ? 6.701 -2.319 -6.333 1.00 70.75 90 ASP A O 1
ATOM 667 N N . PRO A 1 91 ? 8.682 -2.371 -7.392 1.00 72.81 91 PRO A N 1
ATOM 668 C CA . PRO A 1 91 ? 9.329 -1.466 -6.446 1.00 72.81 91 PRO A CA 1
ATOM 669 C C . PRO A 1 91 ? 8.717 -0.054 -6.461 1.00 72.81 91 PRO A C 1
ATOM 671 O O . PRO A 1 91 ? 8.727 0.627 -5.433 1.00 72.81 91 PRO A O 1
ATOM 674 N N . ALA A 1 92 ? 8.128 0.393 -7.577 1.00 77.25 92 ALA A N 1
ATOM 675 C CA . ALA A 1 92 ? 7.463 1.694 -7.652 1.00 77.25 92 ALA A CA 1
ATOM 676 C C . ALA A 1 92 ? 6.111 1.684 -6.918 1.00 77.25 92 ALA A C 1
ATOM 678 O O . ALA A 1 92 ? 5.785 2.632 -6.188 1.00 77.25 92 ALA A O 1
ATOM 679 N N . GLY A 1 93 ? 5.347 0.599 -7.060 1.00 76.44 93 GLY A N 1
ATOM 680 C CA . GLY A 1 93 ? 4.112 0.349 -6.320 1.00 76.44 93 GLY A CA 1
ATOM 681 C C . GLY A 1 93 ? 4.341 0.193 -4.815 1.00 76.44 93 GLY A C 1
ATOM 682 O O . GLY A 1 93 ? 3.607 0.798 -4.023 1.00 76.44 93 GLY A O 1
ATOM 683 N N . ALA A 1 94 ? 5.395 -0.535 -4.426 1.00 78.56 94 ALA A N 1
ATOM 684 C CA . ALA A 1 94 ? 5.840 -0.699 -3.040 1.00 78.56 94 ALA A CA 1
ATOM 685 C C . ALA A 1 94 ? 6.179 0.649 -2.388 1.00 78.56 94 ALA A C 1
ATOM 687 O O . ALA A 1 94 ? 5.627 0.998 -1.345 1.00 78.56 94 ALA A O 1
ATOM 688 N N . ARG A 1 95 ? 7.006 1.457 -3.061 1.00 85.25 95 ARG A N 1
ATOM 689 C CA . ARG A 1 95 ? 7.388 2.809 -2.631 1.00 85.25 95 ARG A CA 1
ATOM 690 C C . ARG A 1 95 ? 6.182 3.724 -2.438 1.00 85.25 95 ARG A C 1
ATOM 692 O O . ARG A 1 95 ? 6.064 4.395 -1.418 1.00 85.25 95 ARG A O 1
ATOM 699 N N . THR A 1 96 ? 5.269 3.739 -3.409 1.00 84.12 96 THR A N 1
ATOM 700 C CA . THR A 1 96 ? 4.048 4.557 -3.338 1.00 84.12 96 THR A CA 1
ATOM 701 C C . THR A 1 96 ? 3.174 4.131 -2.158 1.00 84.12 96 THR A C 1
ATOM 703 O O . THR A 1 96 ? 2.706 4.983 -1.407 1.00 84.12 96 THR A O 1
ATOM 706 N N . GLY A 1 97 ? 2.998 2.821 -1.954 1.00 82.56 97 GLY A N 1
ATOM 707 C CA . GLY A 1 97 ? 2.227 2.284 -0.832 1.00 82.56 97 GLY A CA 1
ATOM 708 C C . GLY A 1 97 ? 2.827 2.640 0.524 1.00 82.56 97 GLY A C 1
ATOM 709 O O . GLY A 1 97 ? 2.112 3.122 1.400 1.00 82.56 97 GLY A O 1
ATOM 710 N N . LEU A 1 98 ? 4.140 2.470 0.671 1.00 86.56 98 LEU A N 1
ATOM 711 C CA . LEU A 1 98 ? 4.842 2.777 1.911 1.00 86.56 98 LEU A CA 1
ATOM 712 C C . LEU A 1 98 ? 4.829 4.278 2.228 1.00 86.56 98 LEU A C 1
ATOM 714 O O . LEU A 1 98 ? 4.598 4.659 3.372 1.00 86.56 98 LEU A O 1
ATOM 718 N N . ARG A 1 99 ? 4.967 5.143 1.215 1.00 89.81 99 ARG A N 1
ATOM 719 C CA . ARG A 1 99 ? 4.819 6.596 1.379 1.00 89.81 99 ARG A CA 1
ATOM 720 C C . ARG A 1 99 ? 3.424 6.981 1.868 1.00 89.81 99 ARG A C 1
ATOM 722 O O . ARG A 1 99 ? 3.302 7.812 2.765 1.00 89.81 99 ARG A O 1
ATOM 729 N N . SER A 1 100 ? 2.376 6.379 1.303 1.00 87.38 100 SER A N 1
ATOM 730 C CA . SER A 1 100 ? 1.007 6.603 1.777 1.00 87.38 100 SER A CA 1
ATOM 731 C C . SER A 1 100 ? 0.816 6.119 3.214 1.00 87.38 100 SER A C 1
ATOM 733 O O . SER A 1 100 ? 0.187 6.822 3.996 1.00 87.38 100 SER A O 1
ATOM 735 N N . LEU A 1 101 ? 1.393 4.971 3.584 1.00 85.75 101 LEU A N 1
ATOM 736 C CA . LEU A 1 101 ? 1.340 4.457 4.952 1.00 85.75 101 LEU A CA 1
ATOM 737 C C . LEU A 1 101 ? 2.015 5.410 5.947 1.00 85.75 101 LEU A C 1
ATOM 739 O O . LEU A 1 101 ? 1.379 5.787 6.924 1.00 85.75 101 LEU A O 1
ATOM 743 N N . VAL A 1 102 ? 3.255 5.835 5.686 1.00 89.12 102 VAL A N 1
ATOM 744 C CA . VAL A 1 102 ? 3.983 6.798 6.536 1.00 89.12 102 VAL A CA 1
ATOM 745 C C . VAL A 1 102 ? 3.182 8.092 6.687 1.00 89.12 102 VAL A C 1
ATOM 747 O O . VAL A 1 102 ? 2.954 8.556 7.802 1.00 89.12 102 VAL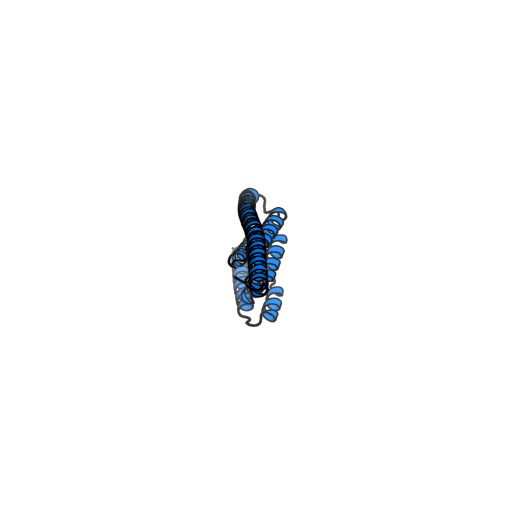 A O 1
ATOM 750 N N . GLY A 1 103 ? 2.678 8.639 5.576 1.00 88.00 103 GLY A N 1
ATOM 751 C CA . GLY A 1 103 ? 1.878 9.862 5.591 1.00 88.00 103 GLY A CA 1
ATOM 752 C C . GLY A 1 103 ? 0.574 9.736 6.384 1.00 88.00 103 GLY A C 1
ATOM 753 O O . GLY A 1 103 ? 0.154 10.708 7.009 1.00 88.00 103 GLY A O 1
ATOM 754 N N . THR A 1 104 ? -0.064 8.562 6.383 1.00 85.50 104 THR A N 1
ATOM 755 C CA . THR A 1 104 ? -1.258 8.303 7.200 1.00 85.50 104 THR A CA 1
ATOM 756 C C . THR A 1 104 ? -0.898 8.082 8.670 1.00 85.50 104 THR A C 1
ATOM 758 O O . THR A 1 104 ? -1.545 8.673 9.529 1.00 85.50 104 THR A O 1
ATOM 761 N N . LEU A 1 105 ? 0.149 7.307 8.978 1.00 84.50 105 LEU A N 1
ATOM 762 C CA . LEU A 1 105 ? 0.612 7.072 10.355 1.00 84.50 105 LEU A CA 1
ATOM 763 C C . LEU A 1 105 ? 1.020 8.375 11.056 1.00 84.50 105 LEU A C 1
ATOM 765 O O . LEU A 1 105 ? 0.719 8.550 12.232 1.00 84.50 105 LEU A O 1
ATOM 769 N N . ALA A 1 106 ? 1.649 9.306 10.334 1.00 84.25 106 ALA A N 1
ATOM 770 C CA . ALA A 1 106 ? 2.015 10.620 10.861 1.00 84.25 106 ALA A CA 1
ATOM 771 C C . ALA A 1 106 ? 0.796 11.499 11.207 1.00 84.25 106 ALA A C 1
ATOM 773 O O . ALA A 1 106 ? 0.897 12.396 12.039 1.00 84.25 106 ALA A O 1
ATOM 774 N N . LYS A 1 107 ? -0.353 11.260 10.561 1.00 85.12 107 LYS A N 1
ATOM 775 C CA . LYS A 1 107 ? -1.591 12.038 10.737 1.00 85.12 107 LYS A CA 1
ATOM 776 C C . LYS A 1 107 ? -2.600 11.387 11.680 1.00 85.12 107 LYS A C 1
ATOM 778 O O . LYS A 1 107 ? -3.544 12.061 12.076 1.00 85.12 107 LYS A O 1
ATOM 783 N N . ALA A 1 108 ? -2.433 10.105 11.999 1.00 79.81 108 ALA A N 1
ATOM 784 C CA . ALA A 1 108 ? -3.302 9.357 12.898 1.00 79.81 108 ALA A CA 1
ATOM 785 C C . ALA A 1 108 ? -2.662 9.317 14.297 1.00 79.81 108 ALA A C 1
ATOM 787 O O . ALA A 1 108 ? -1.802 8.466 14.534 1.00 79.81 108 ALA A O 1
ATOM 788 N N . PRO A 1 109 ? -3.015 10.243 15.213 1.00 71.00 109 PRO A N 1
ATOM 789 C CA . PRO A 1 109 ? -2.427 10.264 16.542 1.00 71.00 109 PRO A CA 1
ATOM 790 C C . PRO A 1 109 ? -2.905 9.041 17.341 1.00 71.00 109 PRO A C 1
ATOM 792 O O . PRO A 1 109 ? -4.112 8.868 17.526 1.00 71.00 109 PRO A O 1
ATOM 795 N N . PRO A 1 110 ? -1.991 8.188 17.825 1.00 81.38 110 PRO A N 1
ATOM 796 C CA . PRO A 1 110 ? -2.342 7.085 18.714 1.00 81.38 110 PRO A CA 1
ATOM 797 C C . PRO A 1 110 ? -2.698 7.588 20.119 1.00 81.38 110 PRO A C 1
ATOM 799 O O . PRO A 1 110 ? -2.410 8.732 20.491 1.00 81.38 110 PRO A O 1
ATOM 802 N N . ALA A 1 111 ? -3.276 6.703 20.935 1.00 81.81 111 ALA A N 1
ATOM 803 C CA . ALA A 1 111 ? -3.427 6.935 22.370 1.00 81.81 111 ALA A CA 1
ATOM 804 C C . ALA A 1 111 ? -2.061 7.224 23.023 1.00 81.81 111 ALA A C 1
ATOM 806 O O . ALA A 1 111 ? -1.055 6.641 22.617 1.00 81.81 111 ALA A O 1
ATOM 807 N N . VAL A 1 112 ? -2.024 8.095 24.041 1.00 82.38 112 VAL A N 1
ATOM 808 C CA . VAL A 1 112 ? -0.783 8.590 24.689 1.00 82.38 112 VAL A CA 1
ATOM 809 C C . VAL A 1 112 ? 0.156 7.458 25.108 1.00 82.38 112 VAL A C 1
ATOM 811 O O . VAL A 1 112 ? 1.358 7.507 24.861 1.00 82.38 112 VAL A O 1
ATOM 814 N N . GLU A 1 113 ? -0.409 6.388 25.655 1.00 85.12 113 GLU A N 1
ATOM 815 C CA . GLU A 1 113 ? 0.303 5.185 26.100 1.00 85.12 113 GLU A CA 1
ATOM 816 C C . GLU A 1 113 ? 1.081 4.483 24.970 1.00 85.12 113 GLU A C 1
ATOM 818 O O . GLU A 1 113 ? 2.066 3.791 25.215 1.00 85.12 113 GLU A O 1
ATOM 823 N N . GLN A 1 114 ? 0.666 4.680 23.718 1.00 84.50 114 GLN A N 1
ATOM 824 C CA . GLN A 1 114 ? 1.235 4.042 22.532 1.00 84.50 114 GLN A CA 1
ATOM 825 C C . GLN A 1 114 ? 2.172 4.969 21.742 1.00 84.50 114 GLN A C 1
ATOM 827 O O . GLN A 1 114 ? 2.740 4.538 20.738 1.00 84.50 114 GLN A O 1
ATOM 832 N N . HIS A 1 115 ? 2.381 6.220 22.179 1.00 83.00 115 HIS A N 1
ATOM 833 C CA . HIS A 1 115 ? 3.164 7.228 21.442 1.00 83.00 115 HIS A CA 1
ATOM 834 C C . HIS A 1 115 ? 4.579 6.753 21.109 1.00 83.00 115 HIS A C 1
ATOM 836 O O . HIS A 1 115 ? 5.010 6.861 19.963 1.00 83.00 115 HIS A O 1
ATOM 842 N N . ALA A 1 116 ? 5.286 6.169 22.080 1.00 85.88 116 ALA A N 1
ATOM 843 C CA . ALA A 1 116 ? 6.653 5.688 21.880 1.00 85.88 116 ALA A CA 1
ATOM 844 C C . ALA A 1 116 ? 6.724 4.520 20.878 1.00 85.88 116 ALA A C 1
ATOM 846 O O . ALA A 1 116 ? 7.575 4.507 19.986 1.00 85.88 116 ALA A O 1
ATOM 847 N N . ALA A 1 117 ? 5.803 3.557 20.987 1.00 84.31 117 ALA A N 1
ATOM 848 C CA . ALA A 1 117 ? 5.725 2.425 20.065 1.00 84.31 117 ALA A CA 1
ATOM 849 C C . ALA A 1 117 ? 5.364 2.880 18.641 1.00 84.31 117 ALA A C 1
ATOM 851 O O . ALA A 1 117 ? 5.936 2.394 17.664 1.00 84.31 117 ALA A O 1
ATOM 852 N N . TRP A 1 118 ? 4.461 3.855 18.524 1.00 84.44 118 TRP A N 1
ATOM 853 C CA . TRP A 1 118 ? 4.047 4.432 17.251 1.00 84.44 118 TRP A CA 1
ATOM 854 C C . TRP A 1 118 ? 5.160 5.224 16.576 1.00 84.44 118 TRP A C 1
ATOM 856 O O . TRP A 1 118 ? 5.403 5.036 15.387 1.00 84.44 118 TRP A O 1
ATOM 866 N N . ALA A 1 119 ? 5.892 6.046 17.331 1.00 87.19 119 ALA A N 1
ATOM 867 C CA . ALA A 1 119 ? 7.063 6.754 16.825 1.00 87.19 119 ALA A CA 1
ATOM 868 C C . ALA A 1 119 ? 8.121 5.770 16.297 1.00 87.19 119 ALA A C 1
ATOM 870 O O . ALA A 1 119 ? 8.653 5.957 15.204 1.00 87.19 119 ALA A O 1
ATOM 871 N N . GLY A 1 120 ? 8.362 4.669 17.020 1.00 88.12 120 GLY A N 1
ATOM 872 C CA . GLY A 1 120 ? 9.244 3.595 16.563 1.00 88.12 120 GLY A CA 1
ATOM 873 C C . GLY A 1 120 ? 8.756 2.908 15.281 1.00 88.12 120 GLY A C 1
ATOM 874 O O . GLY A 1 120 ? 9.563 2.590 14.406 1.00 88.12 120 GLY A O 1
ATOM 875 N N . LEU A 1 121 ? 7.444 2.700 15.134 1.00 86.00 121 LEU A N 1
ATOM 876 C CA . LEU A 1 121 ? 6.850 2.156 13.910 1.00 86.00 121 LEU A CA 1
ATOM 877 C C . LEU A 1 121 ? 7.026 3.114 12.725 1.00 86.00 121 LEU A C 1
ATOM 879 O O . LEU A 1 121 ? 7.457 2.673 11.661 1.00 86.00 121 LEU A O 1
ATOM 883 N N . VAL A 1 122 ? 6.726 4.403 12.909 1.00 88.00 122 VAL A N 1
ATOM 884 C CA . VAL A 1 122 ? 6.894 5.439 11.877 1.00 88.00 122 VAL A CA 1
ATOM 885 C C . VAL A 1 122 ? 8.346 5.490 11.412 1.00 88.00 122 VAL A C 1
ATOM 887 O O . VAL A 1 122 ? 8.594 5.329 10.219 1.00 88.00 122 VAL A O 1
ATOM 890 N N . ALA A 1 123 ? 9.299 5.577 12.344 1.00 89.94 123 ALA A N 1
ATOM 891 C CA . ALA A 1 123 ? 10.724 5.640 12.027 1.00 89.94 123 ALA A CA 1
ATOM 892 C C . ALA A 1 123 ? 11.200 4.429 11.201 1.00 89.94 123 ALA A C 1
ATOM 894 O O . ALA A 1 123 ? 11.891 4.589 10.195 1.00 89.94 123 ALA A O 1
ATOM 895 N N . ARG A 1 124 ? 10.777 3.206 11.558 1.00 89.56 124 ARG A N 1
ATOM 896 C CA . ARG A 1 124 ? 11.118 1.994 10.785 1.00 89.56 124 ARG A CA 1
ATOM 897 C C . ARG A 1 124 ? 10.560 2.028 9.361 1.00 89.56 124 ARG A C 1
ATOM 899 O O . ARG A 1 124 ? 11.219 1.564 8.431 1.00 89.56 124 ARG A O 1
ATOM 906 N N . ARG A 1 125 ? 9.341 2.546 9.178 1.00 88.19 125 ARG A N 1
ATOM 907 C CA . ARG A 1 125 ? 8.703 2.645 7.854 1.00 88.19 125 ARG A CA 1
ATOM 908 C C . ARG A 1 125 ? 9.300 3.767 7.008 1.00 88.19 125 ARG A C 1
ATOM 910 O O . ARG A 1 125 ? 9.414 3.600 5.798 1.00 88.19 125 ARG A O 1
ATOM 917 N N . GLU A 1 126 ? 9.749 4.855 7.624 1.00 90.69 126 GLU A N 1
ATOM 918 C CA . GLU A 1 126 ? 10.539 5.896 6.958 1.00 90.69 126 GLU A CA 1
ATOM 919 C C . GLU A 1 126 ? 11.903 5.371 6.494 1.00 90.69 126 GLU A C 1
ATOM 921 O O . GLU A 1 126 ? 12.298 5.610 5.353 1.00 90.69 126 GLU A O 1
ATOM 926 N N . GLU A 1 127 ? 12.594 4.583 7.320 1.00 92.50 127 GLU A N 1
ATOM 927 C CA . GLU A 1 127 ? 13.862 3.946 6.946 1.00 92.50 127 GLU A CA 1
ATOM 928 C C . GLU A 1 127 ? 13.686 2.953 5.781 1.00 92.50 127 GLU A C 1
ATOM 930 O O . GLU A 1 127 ? 14.492 2.891 4.850 1.00 92.50 127 GLU A O 1
ATOM 935 N N . GLU A 1 128 ? 12.616 2.158 5.802 1.00 89.06 128 GLU A N 1
ATOM 936 C CA . GLU A 1 128 ? 12.258 1.276 4.689 1.00 89.06 128 GLU A CA 1
ATOM 937 C C . GLU A 1 128 ? 11.934 2.072 3.410 1.00 89.06 128 GLU A C 1
ATOM 939 O O . GLU A 1 128 ? 12.371 1.690 2.321 1.00 89.06 128 GLU A O 1
ATOM 944 N N . LEU A 1 129 ? 11.252 3.216 3.533 1.00 89.38 129 LEU A N 1
ATOM 945 C CA . LEU A 1 129 ? 10.953 4.098 2.406 1.00 89.38 129 LEU A CA 1
ATOM 946 C C . LEU A 1 129 ? 12.226 4.686 1.800 1.00 89.38 129 LEU A C 1
ATOM 948 O O . LEU A 1 129 ? 12.371 4.657 0.580 1.00 89.38 129 LEU A O 1
ATOM 952 N N . ALA A 1 130 ? 13.168 5.134 2.631 1.00 90.75 130 ALA A N 1
ATOM 953 C CA . ALA A 1 130 ? 14.458 5.645 2.177 1.00 90.75 130 ALA A CA 1
ATOM 954 C C . ALA A 1 130 ? 15.258 4.583 1.399 1.00 90.75 130 ALA A C 1
ATOM 956 O O . ALA A 1 130 ? 15.805 4.869 0.331 1.00 90.75 130 ALA A O 1
ATOM 957 N N . ARG A 1 131 ? 15.271 3.329 1.878 1.00 88.88 131 ARG A N 1
ATOM 958 C CA . ARG A 1 131 ? 15.916 2.202 1.175 1.00 88.88 131 ARG A CA 1
ATOM 959 C C . ARG A 1 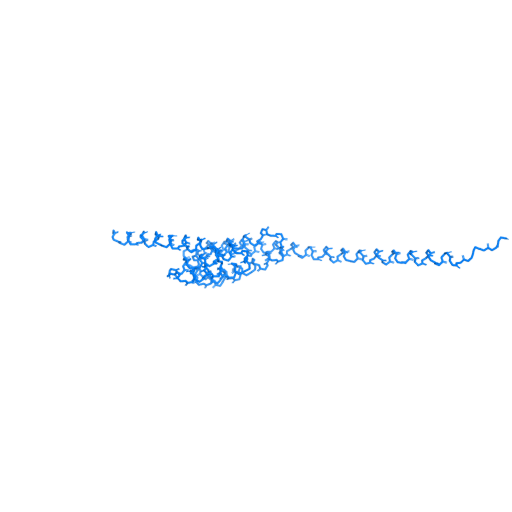131 ? 15.261 1.904 -0.178 1.00 88.88 131 ARG A C 1
ATOM 961 O O . ARG A 1 131 ? 15.960 1.649 -1.165 1.00 88.88 131 ARG A O 1
ATOM 968 N N . LEU A 1 132 ? 13.930 1.951 -0.248 1.00 86.50 132 LEU A N 1
ATOM 969 C CA . LEU A 1 132 ? 13.196 1.768 -1.502 1.00 86.50 132 LEU A CA 1
ATOM 970 C C . LEU A 1 132 ? 13.412 2.927 -2.481 1.00 86.50 132 LEU A C 1
ATOM 972 O O . LEU A 1 132 ? 13.600 2.670 -3.669 1.00 86.50 132 LEU A O 1
ATOM 976 N N . ASP A 1 133 ? 13.419 4.176 -2.009 1.00 89.06 133 ASP A N 1
ATOM 977 C CA . ASP A 1 133 ? 13.690 5.351 -2.845 1.00 89.06 133 ASP A CA 1
ATOM 978 C C . ASP A 1 133 ? 15.086 5.246 -3.492 1.00 89.06 133 ASP A C 1
ATOM 980 O O . ASP A 1 133 ? 15.194 5.389 -4.711 1.00 89.06 133 ASP A O 1
ATOM 984 N N . ALA A 1 134 ? 16.117 4.847 -2.734 1.00 88.88 134 ALA A N 1
ATOM 985 C CA . ALA A 1 134 ? 17.461 4.607 -3.273 1.00 88.88 134 ALA A CA 1
ATOM 986 C C . ALA A 1 134 ? 17.495 3.490 -4.337 1.00 88.88 134 ALA A C 1
ATOM 988 O O . ALA A 1 134 ? 18.145 3.622 -5.376 1.00 88.88 134 ALA A O 1
ATOM 989 N N . THR A 1 135 ? 16.759 2.396 -4.113 1.00 86.00 135 THR A N 1
ATOM 990 C CA . THR A 1 135 ? 16.678 1.270 -5.063 1.00 86.00 135 THR A CA 1
ATOM 991 C C . THR A 1 135 ? 15.988 1.685 -6.365 1.00 86.00 135 THR A C 1
ATOM 993 O O . THR A 1 135 ? 16.455 1.365 -7.462 1.00 86.00 135 THR A O 1
ATOM 996 N N . VAL A 1 136 ? 14.883 2.428 -6.262 1.00 85.94 136 VAL A N 1
ATOM 997 C CA . VAL A 1 136 ? 14.134 2.928 -7.421 1.00 85.94 136 VAL A CA 1
ATOM 998 C C . VAL A 1 136 ? 14.972 3.931 -8.210 1.00 85.94 136 VAL A C 1
ATOM 1000 O O . VAL A 1 136 ? 15.040 3.823 -9.435 1.00 85.94 136 VAL A O 1
ATOM 1003 N N . GLU A 1 137 ? 15.677 4.842 -7.543 1.00 88.94 137 GLU A N 1
ATOM 1004 C CA . GLU A 1 137 ? 16.577 5.790 -8.201 1.00 88.94 137 GLU A CA 1
ATOM 1005 C C . GLU A 1 137 ? 17.733 5.081 -8.925 1.00 88.94 137 GLU A C 1
ATOM 1007 O O . GLU A 1 137 ? 17.961 5.326 -10.115 1.00 88.94 137 GLU A O 1
ATOM 1012 N N . ALA A 1 138 ? 18.398 4.125 -8.269 1.00 85.94 138 ALA A N 1
ATOM 1013 C CA . ALA A 1 138 ? 19.456 3.326 -8.884 1.00 85.94 138 ALA A CA 1
ATOM 1014 C C . ALA A 1 138 ? 18.957 2.568 -10.127 1.00 85.94 138 ALA A C 1
ATOM 1016 O O . ALA A 1 138 ? 19.618 2.568 -11.171 1.00 85.94 138 ALA A O 1
ATOM 1017 N N . SER A 1 139 ? 17.757 1.979 -10.056 1.00 83.12 139 SER A N 1
ATOM 1018 C CA . SER A 1 139 ? 17.135 1.282 -11.188 1.00 83.12 139 SER A CA 1
ATOM 1019 C C . SER A 1 139 ? 16.798 2.222 -12.353 1.00 83.12 139 SER A C 1
ATOM 1021 O O . SER A 1 139 ? 16.986 1.864 -13.521 1.00 83.12 139 SER A O 1
ATOM 1023 N N . ALA A 1 140 ? 16.365 3.453 -12.060 1.00 86.00 140 ALA A N 1
ATOM 1024 C CA . ALA A 1 140 ? 16.062 4.466 -13.064 1.00 86.00 140 ALA A CA 1
ATOM 1025 C C . ALA A 1 140 ? 17.337 4.939 -13.777 1.00 86.00 140 ALA A C 1
ATOM 1027 O O . ALA A 1 140 ? 17.363 5.042 -15.008 1.00 86.00 140 ALA A O 1
ATOM 1028 N N . VAL A 1 141 ? 18.422 5.157 -13.027 1.00 89.50 141 VAL A N 1
ATOM 1029 C CA . VAL A 1 141 ? 19.740 5.496 -13.580 1.00 89.50 141 VAL A CA 1
ATOM 1030 C C . VAL A 1 141 ? 20.273 4.359 -14.454 1.00 89.50 141 VAL A C 1
ATOM 1032 O O . VAL A 1 141 ? 20.699 4.612 -15.584 1.00 89.50 141 VAL A O 1
ATOM 1035 N N . ALA A 1 142 ? 20.210 3.111 -13.982 1.00 85.56 142 ALA A N 1
ATOM 1036 C CA . ALA A 1 142 ? 20.634 1.941 -14.750 1.00 85.56 142 ALA A CA 1
ATOM 1037 C C . ALA A 1 142 ? 19.829 1.792 -16.051 1.00 85.56 142 ALA A C 1
ATOM 1039 O O . ALA A 1 142 ? 20.411 1.626 -17.123 1.00 85.56 142 ALA A O 1
ATOM 1040 N N . SER A 1 143 ? 18.506 1.959 -15.986 1.00 85.38 143 SER A N 1
ATOM 1041 C CA . SER A 1 143 ? 17.622 1.920 -17.157 1.00 85.38 143 SER A CA 1
ATOM 1042 C C . SER A 1 143 ? 17.949 3.026 -18.162 1.00 85.38 143 SER A C 1
ATOM 1044 O O . SER A 1 143 ? 17.997 2.783 -19.369 1.00 85.38 143 SER A O 1
ATOM 1046 N N . LYS A 1 144 ? 18.228 4.248 -17.687 1.00 90.62 144 LYS A N 1
ATOM 1047 C CA . LYS A 1 144 ? 18.652 5.367 -18.541 1.00 90.62 144 LYS A CA 1
ATOM 1048 C C . LYS A 1 144 ? 19.981 5.062 -19.234 1.00 90.62 144 LYS A C 1
ATOM 1050 O O . LYS A 1 144 ? 20.096 5.288 -20.436 1.00 90.62 144 LYS A O 1
ATOM 1055 N N . ARG A 1 145 ? 20.965 4.516 -18.509 1.00 89.06 145 ARG A N 1
ATOM 1056 C CA . ARG A 1 145 ? 22.255 4.091 -19.081 1.00 89.06 145 ARG A CA 1
ATOM 1057 C C . ARG A 1 145 ? 22.074 2.989 -20.125 1.00 89.06 145 ARG A C 1
ATOM 1059 O O . ARG A 1 145 ? 22.608 3.116 -21.220 1.00 89.06 145 ARG A O 1
ATOM 1066 N N . ALA A 1 146 ? 21.265 1.971 -19.838 1.00 87.50 146 ALA A N 1
ATOM 1067 C CA . ALA A 1 146 ? 20.976 0.888 -20.776 1.00 87.50 146 ALA A CA 1
ATOM 1068 C C . ALA A 1 146 ? 20.340 1.400 -22.081 1.00 87.50 146 ALA A C 1
ATOM 1070 O O . ALA A 1 146 ? 20.729 0.970 -23.168 1.00 87.50 146 ALA A O 1
ATOM 1071 N N . ARG A 1 147 ? 19.418 2.371 -21.992 1.00 90.19 147 ARG A N 1
ATOM 1072 C CA . ARG A 1 147 ? 18.835 3.038 -23.169 1.00 90.19 147 ARG A CA 1
ATOM 1073 C C . ARG A 1 147 ? 19.897 3.759 -23.998 1.00 90.19 147 ARG A C 1
ATOM 1075 O O . ARG A 1 147 ? 19.925 3.581 -25.210 1.00 90.19 147 ARG A O 1
ATOM 1082 N N . TRP A 1 148 ? 20.796 4.512 -23.363 1.00 91.56 148 TRP A N 1
ATOM 1083 C CA . TRP A 1 148 ? 21.896 5.177 -24.070 1.00 91.56 148 TRP A CA 1
ATOM 1084 C C . TRP A 1 148 ? 22.849 4.189 -24.743 1.00 91.56 148 TRP A C 1
ATOM 1086 O O . TRP A 1 148 ? 23.155 4.362 -25.918 1.00 91.56 148 TRP A O 1
ATOM 1096 N N . CYS A 1 149 ? 23.257 3.122 -24.051 1.00 89.94 149 CYS A N 1
ATOM 1097 C CA . CYS A 1 149 ? 24.091 2.076 -24.645 1.00 89.94 149 CYS A CA 1
ATOM 1098 C C . CYS A 1 149 ? 23.402 1.410 -25.844 1.00 89.94 149 CYS A C 1
ATOM 1100 O O . CYS A 1 149 ? 24.042 1.176 -26.865 1.00 89.94 149 CYS A O 1
ATOM 1102 N N . SER A 1 150 ? 22.092 1.162 -25.751 1.00 86.00 150 SER A N 1
ATOM 1103 C CA . SER A 1 150 ? 21.307 0.574 -26.845 1.00 86.00 150 SER A CA 1
ATOM 1104 C C . SER A 1 150 ? 21.234 1.502 -28.062 1.00 86.00 150 SER A C 1
ATOM 1106 O O . SER A 1 150 ? 21.388 1.047 -29.192 1.00 86.00 150 SER A O 1
ATOM 1108 N N . LEU A 1 151 ? 21.050 2.809 -27.842 1.00 91.75 151 LEU A N 1
ATOM 1109 C CA . LEU A 1 151 ? 21.043 3.811 -28.913 1.00 91.75 151 LEU A CA 1
ATOM 1110 C C . LEU A 1 151 ? 22.413 3.943 -29.587 1.00 91.75 151 LEU A C 1
ATOM 1112 O O . LEU A 1 151 ? 22.482 4.007 -30.812 1.00 91.75 151 LEU A O 1
ATOM 1116 N N . LEU A 1 152 ? 23.497 3.943 -28.805 1.00 91.25 152 LEU A N 1
ATOM 1117 C CA . LEU A 1 152 ? 24.860 3.974 -29.336 1.00 91.25 152 LEU A CA 1
ATOM 1118 C C . LEU A 1 152 ? 25.160 2.724 -30.164 1.00 91.25 152 LEU A C 1
ATOM 1120 O O . LEU A 1 152 ? 25.650 2.843 -31.282 1.00 91.25 152 LEU A O 1
ATOM 1124 N N . PHE A 1 153 ? 24.800 1.541 -29.660 1.00 90.88 153 PHE A N 1
ATOM 1125 C CA . PHE A 1 153 ? 24.953 0.290 -30.397 1.00 90.88 153 PHE A CA 1
ATOM 1126 C C . PHE A 1 153 ? 24.181 0.310 -31.722 1.00 90.88 153 PHE A C 1
ATOM 1128 O O . PHE A 1 153 ? 24.736 -0.040 -32.762 1.00 90.88 153 PHE A O 1
ATOM 1135 N N . LEU A 1 154 ? 22.927 0.779 -31.710 1.00 91.50 154 LEU A N 1
ATOM 1136 C CA . LEU A 1 154 ? 22.115 0.904 -32.921 1.00 91.50 154 LEU A CA 1
ATOM 1137 C C . LEU A 1 154 ? 22.739 1.885 -33.926 1.00 91.50 154 LEU A C 1
ATOM 1139 O O . LEU A 1 154 ? 22.782 1.591 -35.119 1.00 91.50 154 LEU A O 1
ATOM 1143 N N . ALA A 1 155 ? 23.266 3.019 -33.455 1.00 90.38 155 ALA A N 1
ATOM 1144 C CA . ALA A 1 155 ? 23.954 3.992 -34.299 1.00 90.38 155 ALA A CA 1
ATOM 1145 C C . ALA A 1 155 ? 25.232 3.408 -34.923 1.00 90.38 155 ALA A C 1
ATOM 1147 O O . ALA A 1 155 ? 25.462 3.576 -36.121 1.00 90.38 155 ALA A O 1
ATOM 1148 N N . SER A 1 156 ? 26.034 2.670 -34.148 1.00 86.75 156 SER A N 1
ATOM 1149 C CA . SER A 1 156 ? 27.223 1.973 -34.650 1.00 86.75 156 SER A CA 1
ATOM 1150 C C . SER A 1 156 ? 26.866 0.890 -35.670 1.00 86.75 156 SER A C 1
ATOM 1152 O O . SER A 1 156 ? 27.496 0.816 -36.724 1.00 86.75 156 SER A O 1
ATOM 1154 N N . ALA A 1 157 ? 25.830 0.090 -35.405 1.00 90.12 157 ALA A N 1
ATOM 1155 C CA . ALA A 1 157 ? 25.353 -0.941 -36.324 1.00 90.12 157 ALA A CA 1
ATOM 1156 C C . ALA A 1 157 ? 24.824 -0.338 -37.638 1.00 90.12 157 ALA A C 1
ATOM 1158 O O . ALA A 1 157 ? 25.163 -0.820 -38.720 1.00 90.12 157 ALA A O 1
ATOM 1159 N N . ALA A 1 158 ? 24.056 0.755 -37.564 1.00 89.75 158 ALA A N 1
ATOM 1160 C CA . ALA A 1 158 ? 23.575 1.482 -38.737 1.00 89.75 158 ALA A CA 1
ATOM 1161 C C . ALA A 1 158 ? 24.727 2.112 -39.539 1.00 89.75 158 ALA A C 1
ATOM 1163 O O . ALA A 1 158 ? 24.745 2.029 -40.769 1.00 89.75 158 ALA A O 1
ATOM 1164 N N . GLY A 1 159 ? 25.719 2.691 -38.854 1.00 89.75 159 GLY A N 1
ATOM 1165 C CA . GLY A 1 159 ? 26.931 3.227 -39.475 1.00 89.75 159 GLY A CA 1
ATOM 1166 C C . GLY A 1 159 ? 27.733 2.153 -4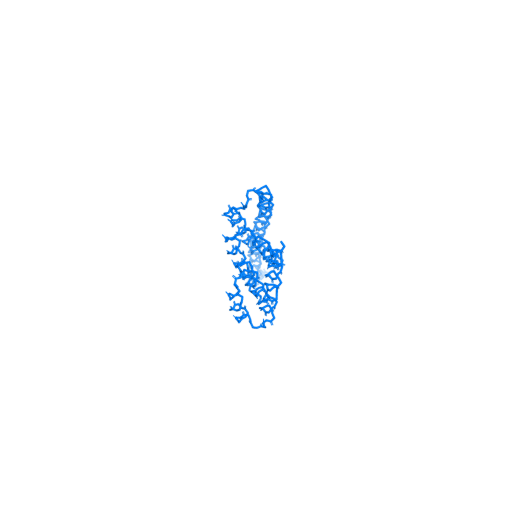0.212 1.00 89.75 159 GLY A C 1
ATOM 1167 O O . GLY A 1 159 ? 28.101 2.345 -41.372 1.00 89.75 159 GLY A O 1
ATOM 1168 N N . LEU A 1 160 ? 27.937 0.990 -39.587 1.00 89.19 160 LEU A N 1
ATOM 1169 C CA . LEU A 1 160 ? 28.609 -0.150 -40.213 1.00 89.19 160 LEU A CA 1
ATOM 1170 C C . LEU A 1 160 ? 27.837 -0.657 -41.440 1.00 89.19 160 LEU A C 1
ATOM 1172 O O . LEU A 1 160 ? 28.433 -0.886 -42.492 1.00 89.19 160 LEU A O 1
ATOM 1176 N N . ALA A 1 161 ? 26.511 -0.777 -41.341 1.00 88.25 161 ALA A N 1
ATOM 1177 C CA . ALA A 1 161 ? 25.667 -1.182 -42.462 1.00 88.25 161 ALA A CA 1
ATOM 1178 C C . ALA A 1 161 ? 25.774 -0.207 -43.651 1.00 88.25 161 ALA A C 1
ATOM 1180 O O . ALA A 1 161 ? 25.902 -0.641 -44.796 1.00 88.25 161 ALA A O 1
ATOM 1181 N N . LEU A 1 162 ? 25.795 1.106 -43.395 1.00 90.00 162 LEU A N 1
ATOM 1182 C CA . LEU A 1 162 ? 25.996 2.135 -44.422 1.00 90.00 162 LEU A CA 1
ATOM 1183 C C . LEU A 1 162 ? 27.372 2.035 -45.094 1.00 90.00 162 LEU A C 1
ATOM 1185 O O . LEU A 1 162 ? 27.460 2.165 -46.318 1.00 90.00 162 LEU A O 1
ATOM 1189 N N . LEU A 1 163 ? 28.434 1.782 -44.323 1.00 87.56 163 LEU A N 1
ATOM 1190 C CA . LEU A 1 163 ? 29.781 1.573 -44.863 1.00 87.56 163 LEU A CA 1
ATOM 1191 C C . LEU A 1 163 ? 29.841 0.332 -45.758 1.00 87.56 163 LEU A C 1
ATOM 1193 O O . LEU A 1 163 ? 30.374 0.411 -46.862 1.00 87.56 163 LEU A O 1
ATOM 1197 N N . LEU A 1 164 ? 29.235 -0.782 -45.337 1.00 86.38 164 LEU A N 1
ATOM 1198 C CA . LEU A 1 164 ? 29.160 -2.007 -46.139 1.00 86.38 164 LEU A CA 1
ATOM 1199 C C . LEU A 1 164 ? 28.368 -1.799 -47.437 1.00 86.38 164 LEU A C 1
ATOM 1201 O O . LEU A 1 164 ? 28.776 -2.276 -48.496 1.00 86.38 164 LEU A O 1
ATOM 1205 N N . LEU A 1 165 ? 27.260 -1.054 -47.384 1.00 85.38 165 LEU A N 1
ATOM 1206 C CA . LEU A 1 165 ? 26.482 -0.708 -48.576 1.00 85.38 165 LEU A CA 1
ATOM 1207 C C . LEU A 1 165 ? 27.264 0.196 -49.537 1.00 85.38 165 LEU A C 1
ATOM 1209 O O . LEU A 1 165 ? 27.165 0.012 -50.749 1.00 85.38 165 LEU A O 1
ATOM 1213 N N . ARG A 1 166 ? 28.055 1.148 -49.025 1.00 81.81 166 ARG A N 1
ATOM 1214 C CA . ARG A 1 166 ? 28.946 1.974 -49.856 1.00 81.81 166 ARG A CA 1
ATOM 1215 C C . ARG A 1 166 ? 30.085 1.159 -50.459 1.00 81.81 166 ARG A C 1
ATOM 1217 O O . ARG A 1 166 ? 30.309 1.267 -51.657 1.00 81.81 166 ARG A O 1
ATOM 1224 N N . ALA A 1 167 ? 30.739 0.306 -49.674 1.00 81.19 167 ALA A N 1
ATOM 1225 C CA . ALA A 1 167 ? 31.822 -0.552 -50.148 1.00 81.19 167 ALA A CA 1
ATOM 1226 C C . ALA A 1 167 ? 31.374 -1.486 -51.285 1.00 81.19 167 ALA A C 1
ATOM 1228 O O . ALA A 1 167 ? 32.130 -1.717 -52.218 1.00 81.19 167 ALA A O 1
ATOM 1229 N N . ARG A 1 168 ? 30.122 -1.963 -51.260 1.00 76.31 168 ARG A N 1
ATOM 1230 C CA . ARG A 1 168 ? 29.537 -2.761 -52.353 1.00 76.31 168 ARG A CA 1
ATOM 1231 C C . ARG A 1 168 ? 29.208 -1.964 -53.619 1.00 76.31 168 ARG A C 1
ATOM 1233 O O . ARG A 1 168 ? 29.006 -2.569 -54.666 1.00 76.31 168 ARG A O 1
ATOM 1240 N N . ARG A 1 169 ? 29.078 -0.639 -53.522 1.00 73.81 169 ARG A N 1
ATOM 1241 C CA . ARG A 1 169 ? 28.723 0.249 -54.645 1.00 73.81 169 ARG A CA 1
ATOM 1242 C C . ARG A 1 169 ? 29.935 0.906 -55.299 1.00 73.81 169 ARG A C 1
ATOM 1244 O O . ARG A 1 169 ? 29.808 1.384 -56.421 1.00 73.81 169 ARG A O 1
ATOM 1251 N N . SER A 1 170 ? 31.082 0.935 -54.627 1.00 57.78 170 SER A N 1
ATOM 1252 C CA . SER A 1 170 ? 32.342 1.359 -55.233 1.00 57.78 170 SER A CA 1
ATOM 1253 C C . SER A 1 170 ? 32.894 0.215 -56.094 1.00 57.78 170 SER A C 1
ATOM 1255 O O . SER A 1 170 ? 33.179 -0.848 -55.541 1.00 57.78 170 SER A O 1
ATOM 1257 N N . PRO A 1 171 ? 33.038 0.378 -57.424 1.00 58.38 171 PRO A N 1
ATOM 1258 C CA . PRO A 1 171 ? 33.678 -0.640 -58.250 1.00 58.38 171 PRO A CA 1
ATOM 1259 C C . PRO A 1 171 ? 35.136 -0.830 -57.794 1.00 58.38 171 PRO A C 1
ATOM 1261 O O . PRO A 1 171 ? 35.775 0.156 -57.408 1.00 58.38 171 PRO A O 1
ATOM 1264 N N . PRO A 1 172 ? 35.677 -2.064 -57.801 1.00 62.06 172 PRO A N 1
ATOM 1265 C CA . PRO A 1 172 ? 37.093 -2.271 -57.525 1.00 62.06 172 PRO A CA 1
ATOM 1266 C C . PRO A 1 172 ? 37.918 -1.464 -58.533 1.00 62.06 172 PRO A C 1
ATOM 1268 O O . PRO A 1 172 ? 37.586 -1.426 -59.720 1.00 62.06 172 PRO A O 1
ATOM 1271 N N . ALA A 1 173 ? 38.957 -0.781 -58.047 1.00 59.75 173 ALA A N 1
ATOM 1272 C CA . ALA A 1 173 ? 39.853 -0.013 -58.904 1.00 59.75 173 ALA A CA 1
ATOM 1273 C C . ALA A 1 173 ? 40.449 -0.942 -59.982 1.00 59.75 173 ALA A C 1
ATOM 1275 O O . ALA A 1 173 ? 40.884 -2.043 -59.629 1.00 59.75 173 ALA A O 1
ATOM 1276 N N . PRO A 1 174 ? 40.444 -0.546 -61.270 1.00 55.25 174 PRO A N 1
ATOM 1277 C CA . PRO A 1 174 ? 41.064 -1.347 -62.315 1.00 55.25 174 PRO A CA 1
ATOM 1278 C C . PRO A 1 174 ? 42.572 -1.423 -62.052 1.00 55.25 174 PRO A C 1
ATOM 1280 O O . PRO A 1 174 ? 43.217 -0.392 -61.848 1.00 55.25 174 PRO A O 1
ATOM 1283 N N . VAL A 1 175 ? 43.080 -2.656 -61.996 1.00 52.72 175 VAL A N 1
ATOM 1284 C CA . VAL A 1 175 ? 44.513 -2.992 -61.990 1.00 52.72 175 VAL A CA 1
ATOM 1285 C C . VAL A 1 175 ? 45.072 -2.801 -63.391 1.00 52.72 175 VAL A C 1
ATOM 1287 O O . VAL A 1 175 ? 44.369 -3.213 -64.344 1.00 52.72 175 VAL A O 1
#

pLDDT: mean 80.73, std 11.19, range [44.38, 92.56]

Foldseek 3Di:
DVVVVVVVVVVVVLVVLLVVLVPDPDLVVSLVSLCVDPDLLSSLQSNLVSCVVVVVLVRSLVSLLVSCLVAVVSLVSNVVSLVVQVVPPPLVSSLVSLVSSLVSLVNHDHDPVCNVVSVVVSVVSVVVNVVSVVVVVVVVVVVVVVVVVVVVVVVVVVVVVVVVVVVVVDDPDDD

Radius of gyration: 27.79 Å; chains: 1; bounding box: 68×29×98 Å